Protein AF-K1RNC5-F1 (afdb_monomer_lite)

InterPro domains:
  IPR011066 Mechanosensitive ion channel MscS, C-terminal domain superfamily [SSF82689] (10-68)
  IPR045275 Mechanosensitive ion channel MscS, archaea/bacteria type [PTHR30221] (7-68)
  IPR049278 Mechanosensitive ion channel MscS, C-terminal domain [PF21082] (12-57)

Foldseek 3Di:
DDDPDPFPPKDKDQPDDDPFDTDIDIDGDDDPVCVVVVVVVVVVVCVVVCVVVVNDDDDPDDDDDDDDD

Structure (mmCIF, N/CA/C/O backbone):
data_AF-K1RNC5-F1
#
_entry.id   AF-K1RNC5-F1
#
loop_
_atom_site.group_PDB
_atom_site.id
_atom_site.type_symbol
_atom_site.label_atom_id
_atom_site.label_alt_id
_atom_site.label_comp_id
_atom_site.label_asym_id
_atom_site.label_entity_id
_atom_site.label_seq_id
_atom_site.pdbx_PDB_ins_code
_atom_site.Cartn_x
_atom_site.Cartn_y
_atom_site.Cartn_z
_atom_site.occupancy
_atom_site.B_iso_or_equiv
_atom_site.auth_seq_id
_atom_site.auth_comp_id
_atom_site.auth_asym_id
_atom_site.auth_atom_id
_atom_site.pdbx_PDB_model_num
ATOM 1 N N . MET A 1 1 ? 34.115 -5.124 -13.651 1.00 43.03 1 MET A N 1
ATOM 2 C CA . MET A 1 1 ? 32.664 -4.848 -13.617 1.00 43.03 1 MET A CA 1
ATOM 3 C C . MET A 1 1 ? 32.091 -5.765 -12.558 1.00 43.03 1 MET A C 1
ATOM 5 O O . MET A 1 1 ? 32.292 -6.963 -12.678 1.00 43.03 1 MET A O 1
ATOM 9 N N . ARG A 1 2 ? 31.543 -5.225 -11.466 1.00 43.56 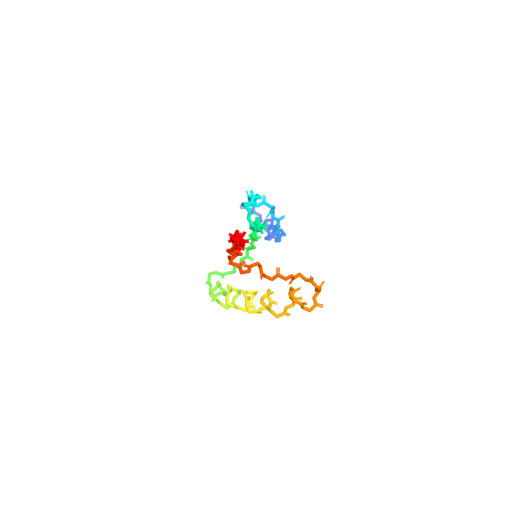2 ARG A N 1
ATOM 10 C CA . ARG A 1 2 ? 30.938 -6.043 -10.407 1.00 43.56 2 ARG A CA 1
ATOM 11 C C . ARG A 1 2 ? 29.626 -6.593 -10.971 1.00 43.56 2 ARG A C 1
ATOM 13 O O . ARG A 1 2 ? 28.830 -5.794 -11.460 1.00 43.56 2 ARG A O 1
ATOM 20 N N . GLU A 1 3 ? 29.451 -7.913 -10.972 1.00 55.72 3 GLU A N 1
ATOM 21 C CA . GLU A 1 3 ? 28.154 -8.562 -11.218 1.00 55.72 3 GLU A CA 1
ATOM 22 C C . GLU A 1 3 ? 27.076 -7.798 -10.423 1.00 55.72 3 GLU A C 1
ATOM 24 O O . GLU A 1 3 ? 27.356 -7.436 -9.270 1.00 55.72 3 GLU A O 1
ATOM 29 N N . PRO A 1 4 ? 25.882 -7.500 -10.970 1.00 57.69 4 PRO A N 1
ATOM 30 C CA . PRO A 1 4 ? 24.814 -6.980 -10.138 1.00 57.69 4 PRO A CA 1
ATOM 31 C C . PRO A 1 4 ? 24.452 -8.101 -9.166 1.00 57.69 4 PRO A C 1
ATOM 33 O O . PRO A 1 4 ? 23.821 -9.085 -9.549 1.00 57.69 4 PRO A O 1
ATOM 36 N N . GLU A 1 5 ? 24.924 -7.985 -7.922 1.00 56.38 5 GLU A N 1
ATOM 37 C CA . GLU A 1 5 ? 24.463 -8.840 -6.835 1.00 56.38 5 GLU A CA 1
ATOM 38 C C . GLU A 1 5 ? 22.935 -8.854 -6.884 1.00 56.38 5 GLU A C 1
ATOM 40 O O . GLU A 1 5 ? 22.323 -7.818 -7.168 1.00 56.38 5 GLU A O 1
ATOM 45 N N . ALA A 1 6 ? 22.356 -10.050 -6.736 1.00 61.25 6 ALA A N 1
ATOM 46 C CA . ALA A 1 6 ? 20.935 -10.317 -6.928 1.00 61.25 6 ALA A CA 1
ATOM 47 C C . ALA A 1 6 ? 20.073 -9.146 -6.426 1.00 61.25 6 ALA A C 1
ATOM 49 O O . ALA A 1 6 ? 20.385 -8.602 -5.360 1.00 61.25 6 ALA A O 1
ATOM 50 N N . PRO A 1 7 ? 19.020 -8.739 -7.171 1.00 60.19 7 PRO A N 1
ATOM 51 C CA . PRO A 1 7 ? 18.187 -7.611 -6.770 1.00 60.19 7 PRO A CA 1
ATOM 52 C C . PRO A 1 7 ? 17.810 -7.808 -5.307 1.00 60.19 7 PRO A C 1
ATOM 54 O O . PRO A 1 7 ? 17.313 -8.878 -4.951 1.00 60.19 7 PRO A O 1
ATOM 57 N N . ALA A 1 8 ? 18.150 -6.829 -4.463 1.00 68.06 8 ALA A N 1
ATOM 58 C CA . ALA A 1 8 ? 1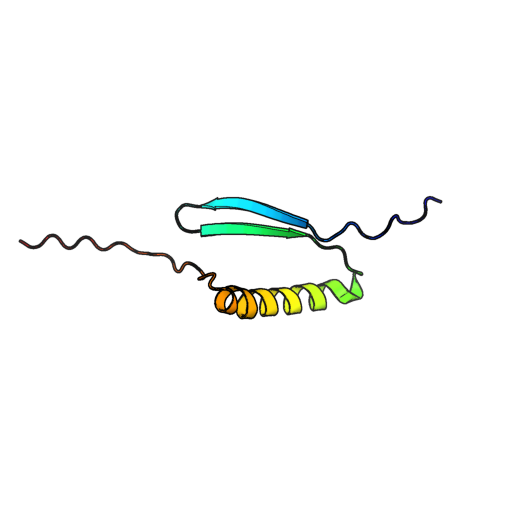7.989 -6.984 -3.026 1.00 68.06 8 ALA A CA 1
ATOM 59 C C . ALA A 1 8 ? 16.560 -7.459 -2.734 1.00 68.06 8 ALA A C 1
ATOM 61 O O . ALA A 1 8 ? 15.606 -6.978 -3.353 1.00 68.06 8 ALA A O 1
ATOM 62 N N . SER A 1 9 ? 16.416 -8.438 -1.841 1.00 74.88 9 SER A N 1
ATOM 63 C CA . SER A 1 9 ? 15.110 -8.998 -1.500 1.00 74.88 9 SER A CA 1
ATOM 64 C C . SER A 1 9 ? 14.124 -7.886 -1.147 1.00 74.88 9 SER A C 1
ATOM 66 O O . SER A 1 9 ? 14.513 -6.868 -0.569 1.00 74.88 9 SER A O 1
ATOM 68 N N . ALA A 1 10 ? 12.849 -8.073 -1.492 1.00 81.44 10 ALA A N 1
ATOM 69 C CA . ALA A 1 10 ? 11.818 -7.125 -1.098 1.00 81.44 10 ALA A CA 1
ATOM 70 C C . ALA A 1 10 ? 11.823 -6.956 0.429 1.00 81.44 10 ALA A C 1
ATOM 72 O O . ALA A 1 10 ? 11.902 -7.933 1.176 1.00 81.44 10 ALA A O 1
ATOM 73 N N . VAL A 1 11 ? 11.755 -5.709 0.881 1.00 86.00 11 VAL A N 1
ATOM 74 C CA . VAL A 1 11 ? 11.796 -5.341 2.297 1.00 86.00 11 VAL A CA 1
ATOM 75 C C . VAL A 1 11 ? 10.482 -4.696 2.699 1.00 86.00 11 VAL A C 1
ATOM 77 O O . VAL A 1 11 ? 9.918 -3.884 1.963 1.00 86.00 11 VAL A O 1
ATOM 80 N N . VAL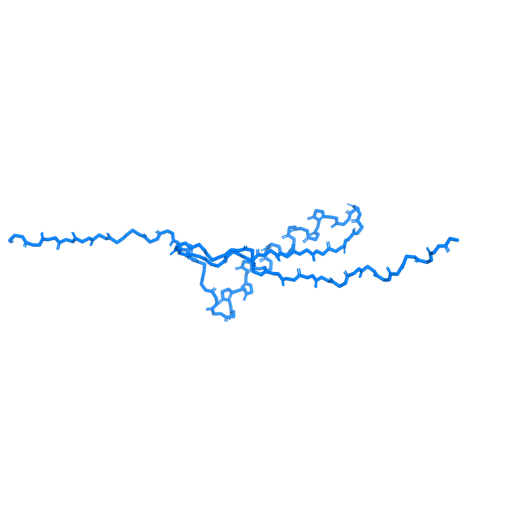 A 1 12 ? 10.004 -5.064 3.885 1.00 87.50 12 VAL A N 1
ATOM 81 C CA . VAL A 1 12 ? 8.799 -4.510 4.505 1.00 87.50 12 VAL A CA 1
ATOM 82 C C . VAL A 1 12 ? 9.197 -3.920 5.850 1.00 87.50 12 VAL A C 1
ATOM 84 O O . VAL A 1 12 ? 9.797 -4.605 6.677 1.00 87.50 12 VAL A O 1
ATOM 87 N N . TRP A 1 13 ? 8.864 -2.652 6.070 1.00 86.75 13 TRP A N 1
ATOM 88 C CA . TRP A 1 13 ? 9.139 -1.938 7.314 1.00 86.75 13 TRP A CA 1
ATOM 89 C C . TRP A 1 13 ? 7.881 -1.277 7.859 1.00 86.75 13 TRP A C 1
ATOM 91 O O . TRP A 1 13 ? 7.018 -0.837 7.102 1.00 86.75 13 TRP A O 1
ATOM 101 N N . VAL A 1 14 ? 7.809 -1.144 9.182 1.00 85.25 14 VAL A N 1
ATOM 102 C CA . VAL A 1 14 ? 6.854 -0.237 9.822 1.00 85.25 14 VAL A CA 1
ATOM 103 C C . VAL A 1 14 ? 7.414 1.173 9.678 1.00 85.25 14 VAL A C 1
ATOM 105 O O . VAL A 1 14 ? 8.450 1.493 10.254 1.00 85.25 14 VAL A O 1
ATOM 108 N N . GLY A 1 15 ? 6.764 1.993 8.856 1.00 83.19 15 GLY A N 1
ATOM 109 C CA . GLY A 1 15 ? 7.154 3.383 8.641 1.00 83.19 15 GLY A CA 1
ATOM 110 C C . GLY A 1 15 ? 6.742 4.273 9.809 1.00 83.19 15 GLY A C 1
ATOM 111 O O . GLY A 1 15 ? 7.541 5.076 10.279 1.00 83.19 15 GLY A O 1
ATOM 112 N N . ALA A 1 16 ? 5.507 4.117 10.292 1.00 82.75 16 ALA A N 1
ATOM 113 C CA . ALA A 1 16 ? 4.996 4.863 11.439 1.00 82.75 16 ALA A CA 1
ATOM 114 C C . ALA A 1 16 ? 3.829 4.137 12.120 1.00 82.75 16 ALA A C 1
ATOM 116 O O . ALA A 1 16 ? 3.083 3.395 11.480 1.00 82.75 16 ALA A O 1
ATOM 117 N N . LEU A 1 17 ? 3.653 4.410 13.410 1.00 83.44 17 LEU A N 1
ATOM 118 C CA . LEU A 1 17 ? 2.435 4.131 14.168 1.00 83.44 17 LEU A CA 1
ATOM 119 C C . LEU A 1 17 ? 1.667 5.453 14.259 1.00 83.44 17 LEU A C 1
ATOM 121 O O . LEU A 1 17 ? 2.112 6.365 14.950 1.00 83.44 17 LEU A O 1
ATOM 125 N N . ALA A 1 18 ? 0.591 5.587 13.492 1.00 79.19 18 ALA A N 1
ATOM 126 C CA . ALA A 1 18 ? -0.284 6.755 13.510 1.00 79.19 18 ALA A CA 1
ATOM 127 C C . ALA A 1 18 ? -1.435 6.556 14.510 1.00 79.19 18 ALA A C 1
ATOM 129 O O . ALA A 1 18 ? -1.672 5.443 14.979 1.00 79.19 18 ALA A O 1
ATOM 130 N N . ASP A 1 19 ? -2.187 7.623 14.788 1.00 69.19 19 ASP A N 1
ATOM 131 C CA . ASP A 1 19 ? -3.232 7.643 15.825 1.00 69.19 19 ASP A CA 1
ATOM 132 C C . ASP A 1 19 ? -4.339 6.590 15.631 1.00 69.19 19 ASP A C 1
ATOM 134 O O . ASP A 1 19 ? -4.963 6.158 16.596 1.00 69.19 19 ASP A O 1
ATOM 138 N N . SER A 1 20 ? -4.582 6.147 14.393 1.00 76.88 20 SER A N 1
ATOM 139 C CA . SER A 1 20 ? -5.555 5.087 14.078 1.00 76.88 20 SER A CA 1
ATOM 140 C C . SER A 1 20 ? -5.075 4.099 13.006 1.00 76.88 20 SER A C 1
ATOM 142 O O . SER A 1 20 ? -5.880 3.355 12.448 1.00 76.88 20 SER A O 1
ATOM 144 N N . SER A 1 21 ? -3.771 4.051 12.702 1.00 76.31 21 SER A N 1
ATOM 145 C CA . SER A 1 21 ? -3.236 3.138 11.681 1.00 76.31 21 SER A CA 1
ATOM 146 C C . SER A 1 21 ? -1.771 2.757 11.899 1.00 76.31 21 SER A C 1
ATOM 148 O O . SER A 1 21 ? -0.978 3.514 12.452 1.00 76.31 21 SER A O 1
ATOM 150 N N . VAL A 1 22 ? -1.381 1.581 11.402 1.00 81.50 22 VAL A N 1
ATOM 151 C CA . VAL A 1 22 ? 0.030 1.202 11.247 1.00 81.50 22 VAL A CA 1
ATOM 152 C C . VAL A 1 22 ? 0.413 1.411 9.789 1.00 81.50 22 VAL A C 1
ATOM 154 O O . VAL A 1 22 ? -0.118 0.746 8.901 1.00 81.50 22 VAL A O 1
ATOM 157 N N . ASN A 1 23 ? 1.341 2.326 9.529 1.00 85.88 23 ASN A N 1
ATOM 158 C CA . ASN A 1 23 ? 1.794 2.620 8.177 1.00 85.88 23 ASN A CA 1
ATOM 159 C C . ASN A 1 23 ? 2.947 1.681 7.818 1.00 85.88 23 ASN A C 1
ATOM 161 O O . ASN A 1 23 ? 4.045 1.797 8.366 1.00 85.88 23 ASN A O 1
ATOM 165 N N . LEU A 1 24 ? 2.710 0.762 6.882 1.00 86.62 24 LEU A N 1
ATOM 166 C CA . LEU A 1 24 ? 3.727 -0.151 6.360 1.00 86.62 24 LEU A CA 1
ATOM 167 C C . LEU A 1 24 ? 4.341 0.411 5.075 1.00 86.62 24 LEU A C 1
ATOM 169 O O . LEU A 1 24 ? 3.641 0.915 4.202 1.0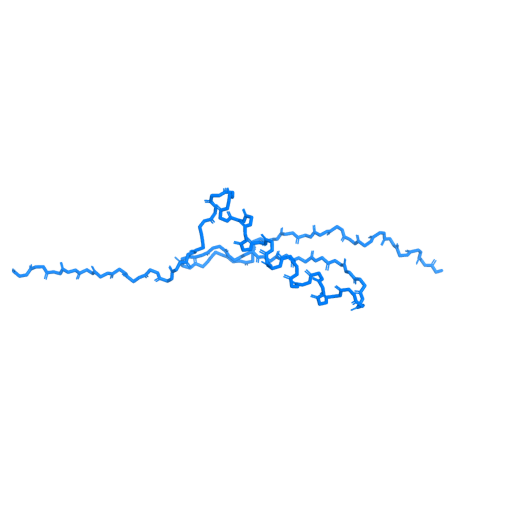0 86.62 24 LEU A O 1
ATOM 173 N N . THR A 1 25 ? 5.662 0.314 4.953 1.00 86.94 25 THR A N 1
ATOM 174 C CA . THR A 1 25 ? 6.409 0.658 3.739 1.00 86.94 25 THR A CA 1
ATOM 175 C C . THR A 1 25 ? 6.987 -0.609 3.134 1.00 86.94 25 THR A C 1
ATOM 177 O O . THR A 1 25 ? 7.755 -1.313 3.788 1.00 86.94 25 THR A O 1
ATOM 180 N N . VAL A 1 26 ? 6.658 -0.870 1.872 1.00 88.19 26 VAL A N 1
ATOM 181 C CA . VAL A 1 26 ? 7.218 -1.979 1.094 1.00 88.19 26 VAL A CA 1
ATOM 182 C C . VAL A 1 26 ? 8.155 -1.408 0.037 1.00 88.19 26 VAL A C 1
ATOM 184 O O . VAL A 1 26 ? 7.784 -0.481 -0.684 1.00 88.19 26 VAL A O 1
ATOM 187 N N . ARG A 1 27 ? 9.370 -1.948 -0.070 1.00 87.38 27 ARG A N 1
ATOM 188 C CA . ARG A 1 27 ? 10.289 -1.648 -1.175 1.00 87.38 27 ARG A CA 1
ATOM 189 C C . ARG A 1 27 ? 10.700 -2.932 -1.871 1.00 87.38 27 ARG A C 1
ATOM 191 O O . ARG A 1 27 ? 11.158 -3.871 -1.228 1.00 87.38 27 ARG A O 1
ATOM 198 N N . ALA A 1 28 ? 10.571 -2.942 -3.190 1.00 87.75 28 ALA A N 1
ATOM 199 C CA . ALA A 1 28 ? 10.981 -4.042 -4.047 1.00 87.75 28 ALA A CA 1
ATOM 200 C C . ALA A 1 28 ? 11.723 -3.494 -5.268 1.00 87.75 28 ALA A C 1
ATOM 202 O O . ALA A 1 28 ? 11.503 -2.354 -5.682 1.00 87.75 28 ALA A O 1
ATOM 203 N N . TRP A 1 29 ? 12.597 -4.315 -5.842 1.00 86.62 29 TRP A N 1
ATOM 204 C CA . TRP A 1 29 ? 13.325 -3.992 -7.064 1.00 86.62 29 TRP A CA 1
ATOM 205 C C . TRP A 1 29 ? 12.661 -4.685 -8.244 1.00 86.62 29 TRP A C 1
ATOM 207 O O . TRP A 1 29 ? 12.370 -5.877 -8.194 1.00 86.62 29 TRP A O 1
ATOM 217 N N . THR A 1 30 ? 12.436 -3.939 -9.317 1.00 86.88 30 THR A N 1
ATOM 218 C CA . THR A 1 30 ? 11.899 -4.471 -10.568 1.00 86.88 30 THR A CA 1
ATOM 219 C C . THR A 1 30 ? 12.542 -3.755 -11.749 1.00 86.88 30 THR A C 1
ATOM 221 O O . THR A 1 30 ? 13.155 -2.696 -11.591 1.00 86.88 30 THR A O 1
ATOM 224 N N . ARG A 1 31 ? 12.440 -4.339 -12.944 1.00 88.00 31 ARG A N 1
ATOM 225 C CA . ARG A 1 31 ? 12.877 -3.666 -14.171 1.00 88.00 31 ARG A CA 1
ATOM 226 C C . ARG A 1 31 ? 11.975 -2.462 -14.428 1.00 88.00 31 ARG A C 1
ATOM 228 O O . ARG A 1 31 ? 10.779 -2.519 -14.166 1.00 88.00 31 ARG A O 1
ATOM 235 N N . ASN A 1 32 ? 12.523 -1.405 -15.026 1.00 88.62 32 ASN A N 1
ATOM 236 C CA . ASN A 1 32 ? 11.751 -0.195 -15.341 1.00 88.62 32 ASN A CA 1
ATOM 237 C C . ASN A 1 32 ? 10.488 -0.484 -16.172 1.00 88.62 32 ASN A C 1
ATOM 239 O O . ASN A 1 32 ? 9.449 0.115 -15.921 1.00 88.62 32 ASN A O 1
ATOM 243 N N . ALA A 1 33 ? 10.560 -1.428 -17.117 1.00 93.31 33 ALA A N 1
ATOM 244 C CA . ALA A 1 33 ? 9.414 -1.825 -17.940 1.00 93.31 33 ALA A CA 1
ATOM 245 C C . ALA A 1 33 ? 8.267 -2.454 -17.125 1.00 93.31 33 ALA A C 1
ATOM 247 O O . ALA A 1 33 ? 7.105 -2.322 -17.494 1.00 93.31 33 ALA A O 1
ATOM 248 N N . ASP A 1 34 ? 8.595 -3.096 -16.004 1.00 89.81 34 ASP A N 1
ATOM 249 C CA . ASP A 1 34 ? 7.656 -3.843 -15.168 1.00 89.81 34 ASP A CA 1
ATOM 250 C C . ASP A 1 34 ? 7.151 -3.012 -13.974 1.00 89.81 34 ASP A C 1
ATOM 252 O O . ASP A 1 34 ? 6.284 -3.468 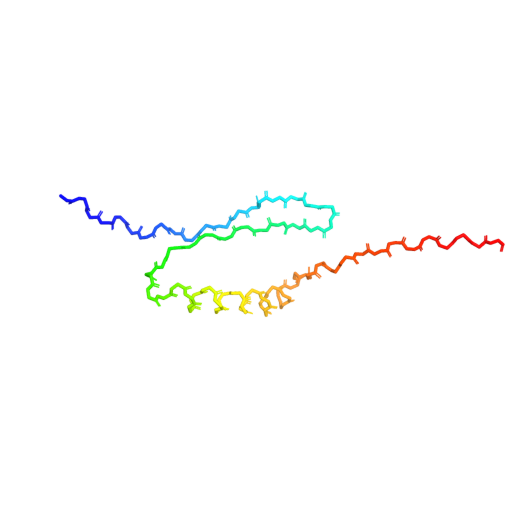-13.233 1.00 89.81 34 ASP A O 1
ATOM 256 N N . TYR A 1 35 ? 7.672 -1.793 -13.773 1.00 88.12 35 TYR A N 1
ATOM 257 C CA . TYR A 1 35 ? 7.397 -0.964 -12.594 1.00 88.12 35 TYR A CA 1
ATOM 258 C C . TYR A 1 35 ? 5.902 -0.762 -12.341 1.00 88.12 35 TYR A C 1
ATOM 260 O O . TYR A 1 35 ? 5.418 -1.053 -11.250 1.00 88.12 35 TYR A O 1
ATOM 268 N N . TRP A 1 36 ? 5.161 -0.302 -13.352 1.00 90.94 36 TRP A N 1
ATOM 269 C CA . TRP A 1 36 ? 3.732 -0.028 -13.203 1.00 90.94 36 TRP A CA 1
ATOM 270 C C . TRP A 1 36 ? 2.912 -1.299 -13.008 1.00 90.94 36 TRP A C 1
ATOM 272 O O . TRP A 1 36 ? 2.007 -1.306 -12.179 1.00 90.94 36 TRP A O 1
ATOM 282 N N . ASN A 1 37 ? 3.267 -2.381 -13.704 1.00 93.81 37 ASN A N 1
ATOM 283 C CA . ASN A 1 37 ? 2.589 -3.667 -13.554 1.00 93.81 37 ASN A CA 1
ATOM 284 C C . ASN A 1 37 ? 2.742 -4.185 -12.121 1.00 93.81 37 ASN A C 1
ATOM 286 O O . ASN A 1 37 ? 1.744 -4.444 -11.457 1.00 93.81 37 ASN A O 1
ATOM 290 N N . VAL A 1 38 ? 3.977 -4.224 -11.608 1.00 91.12 38 VAL A N 1
ATOM 291 C CA . VAL A 1 38 ? 4.260 -4.626 -10.224 1.00 91.12 38 VAL A CA 1
ATOM 292 C C . VAL A 1 38 ? 3.567 -3.688 -9.234 1.00 91.12 38 VAL A C 1
ATOM 294 O O . VAL A 1 38 ? 2.960 -4.150 -8.273 1.00 91.12 38 VAL A O 1
ATOM 297 N N . TYR A 1 39 ? 3.610 -2.375 -9.460 1.00 89.44 39 TYR A N 1
ATOM 298 C CA . TYR A 1 39 ? 2.987 -1.411 -8.559 1.00 89.44 39 TYR A CA 1
ATOM 299 C C . TYR A 1 39 ? 1.474 -1.635 -8.428 1.00 89.44 39 TYR A C 1
ATOM 301 O O . TYR A 1 39 ? 0.968 -1.725 -7.310 1.00 89.44 39 TYR A O 1
ATOM 309 N N . PHE A 1 40 ? 0.742 -1.743 -9.538 1.00 91.75 40 PHE A N 1
ATOM 310 C CA . PHE A 1 40 ? -0.714 -1.901 -9.492 1.00 91.75 40 PHE A CA 1
ATOM 311 C C . PHE A 1 40 ? -1.143 -3.298 -9.044 1.00 91.75 40 PHE A C 1
ATOM 313 O O . PHE A 1 40 ? -2.038 -3.409 -8.208 1.00 91.75 40 PHE A O 1
ATOM 320 N N . GLU A 1 41 ? -0.474 -4.347 -9.528 1.00 93.75 41 GLU A N 1
ATOM 321 C CA . GLU A 1 41 ? -0.795 -5.731 -9.176 1.00 93.75 41 GLU A CA 1
ATOM 322 C C . GLU A 1 41 ? -0.651 -5.966 -7.670 1.00 93.75 41 GLU A C 1
ATOM 324 O O . GLU A 1 41 ? -1.563 -6.484 -7.025 1.00 93.75 41 GLU A O 1
ATOM 329 N N . TYR A 1 42 ? 0.468 -5.541 -7.078 1.00 91.06 42 TYR A N 1
ATOM 330 C CA . TYR A 1 42 ? 0.686 -5.748 -5.650 1.00 91.06 42 TYR A CA 1
ATOM 331 C C . TYR A 1 42 ? -0.216 -4.867 -4.789 1.00 91.06 42 TYR A C 1
ATOM 333 O O . TYR A 1 42 ? -0.680 -5.341 -3.758 1.00 91.06 42 TYR A O 1
ATOM 341 N N . ASN A 1 43 ? -0.538 -3.638 -5.211 1.00 89.19 43 ASN A N 1
ATOM 342 C CA . ASN A 1 43 ? -1.544 -2.835 -4.511 1.00 89.19 43 ASN A CA 1
ATOM 343 C C . ASN A 1 43 ? -2.896 -3.559 -4.468 1.00 89.19 43 ASN A C 1
ATOM 345 O O . ASN A 1 43 ? -3.480 -3.699 -3.396 1.00 89.19 43 ASN A O 1
ATOM 349 N N . GLU A 1 44 ? -3.375 -4.075 -5.602 1.00 89.50 44 GLU A N 1
ATOM 350 C CA . GLU A 1 44 ? -4.636 -4.818 -5.655 1.00 89.50 44 GLU A CA 1
ATOM 351 C C . GLU A 1 44 ? -4.591 -6.091 -4.797 1.00 89.50 44 GLU A C 1
ATOM 353 O O . GLU A 1 44 ? -5.544 -6.391 -4.072 1.00 89.50 44 GLU A O 1
ATOM 358 N N . ARG A 1 45 ? -3.468 -6.815 -4.823 1.00 90.81 45 ARG A N 1
ATOM 359 C CA . ARG A 1 45 ? -3.258 -7.986 -3.967 1.00 90.81 45 ARG A CA 1
ATOM 360 C C . ARG A 1 45 ? -3.271 -7.623 -2.491 1.00 90.81 45 ARG A C 1
ATOM 362 O O . ARG A 1 45 ? -3.967 -8.291 -1.739 1.00 90.81 45 ARG A O 1
ATOM 369 N N . PHE A 1 46 ? -2.609 -6.547 -2.068 1.00 87.38 46 PHE A N 1
ATOM 370 C CA . PHE A 1 46 ? -2.672 -6.090 -0.678 1.00 87.38 46 PHE A CA 1
ATOM 371 C C . PHE A 1 46 ? -4.109 -5.765 -0.257 1.00 87.38 46 PHE A C 1
ATOM 373 O O . PHE A 1 46 ? -4.539 -6.199 0.809 1.00 87.38 46 PHE A O 1
ATOM 380 N N . TYR A 1 47 ? -4.888 -5.092 -1.107 1.00 84.56 47 TYR A N 1
ATOM 381 C CA . TYR A 1 47 ? -6.294 -4.796 -0.813 1.00 84.56 47 TYR A CA 1
ATOM 382 C C . TYR A 1 47 ? -7.182 -6.041 -0.689 1.00 84.56 47 TYR A C 1
ATOM 384 O O . TYR A 1 47 ? -8.151 -6.008 0.065 1.00 84.56 47 TYR A O 1
ATOM 392 N N . LYS A 1 48 ? -6.881 -7.130 -1.403 1.00 87.81 48 LYS A N 1
ATOM 393 C CA . LYS A 1 48 ? -7.671 -8.374 -1.363 1.00 87.81 48 LYS A CA 1
ATOM 394 C C . LYS A 1 48 ? -7.196 -9.352 -0.289 1.00 87.81 48 LYS A C 1
ATOM 396 O O . LYS A 1 48 ? -8.012 -9.954 0.404 1.00 87.81 48 LYS A O 1
ATOM 401 N N . GLU A 1 49 ? -5.884 -9.522 -0.161 1.00 90.44 49 GLU A N 1
ATOM 402 C CA . GLU A 1 49 ? -5.261 -10.527 0.701 1.00 90.44 49 GLU A CA 1
ATOM 403 C C . GLU A 1 49 ? -5.217 -10.078 2.170 1.00 90.44 49 GLU A C 1
ATOM 405 O O . GLU A 1 49 ? -5.443 -10.904 3.053 1.00 90.44 49 GLU A O 1
ATOM 410 N N . LEU A 1 50 ? -4.995 -8.786 2.464 1.00 86.44 50 LEU A N 1
ATOM 411 C CA . LEU A 1 50 ? -4.929 -8.304 3.853 1.00 86.44 50 LEU A CA 1
ATOM 412 C C . LEU A 1 50 ? -6.260 -8.501 4.609 1.00 86.44 50 LEU A C 1
ATOM 414 O O . LEU A 1 50 ? -6.221 -9.078 5.700 1.00 86.44 50 LEU A O 1
ATOM 418 N N . PRO A 1 51 ? -7.439 -8.158 4.046 1.00 85.69 51 PRO A N 1
ATOM 419 C CA . PRO A 1 51 ? -8.717 -8.463 4.690 1.00 85.69 51 PRO A CA 1
ATOM 420 C C . PRO A 1 51 ? -8.967 -9.962 4.843 1.00 85.69 51 PRO A C 1
ATOM 422 O O . PRO A 1 51 ? -9.495 -10.392 5.866 1.00 85.69 51 PRO A O 1
ATOM 425 N N . ALA A 1 52 ? -8.550 -10.772 3.863 1.00 85.62 52 ALA A N 1
ATOM 426 C CA . ALA A 1 52 ? -8.668 -12.228 3.940 1.00 85.62 52 ALA A CA 1
ATOM 427 C C . ALA A 1 52 ? -7.802 -12.827 5.064 1.00 85.62 52 ALA A C 1
ATOM 429 O O . ALA A 1 52 ? -8.188 -13.819 5.677 1.00 85.62 52 ALA A O 1
ATOM 430 N N . ALA A 1 53 ? -6.667 -12.198 5.376 1.00 86.75 53 ALA A N 1
ATOM 431 C CA . ALA A 1 53 ? -5.809 -12.542 6.507 1.00 86.75 53 ALA A CA 1
ATOM 432 C C . ALA A 1 53 ? -6.299 -11.972 7.857 1.00 86.75 53 ALA A C 1
ATOM 434 O O . ALA A 1 53 ? -5.636 -12.160 8.876 1.00 86.75 53 ALA A O 1
ATOM 435 N N . GLY A 1 54 ? -7.444 -11.278 7.886 1.00 81.62 54 GLY A N 1
ATOM 436 C CA . GLY A 1 54 ? -8.018 -10.685 9.098 1.00 81.62 54 GLY A CA 1
ATOM 437 C C . GLY A 1 54 ? -7.473 -9.299 9.454 1.00 81.62 54 GLY A C 1
ATOM 438 O O . GLY A 1 54 ? -7.749 -8.799 10.544 1.00 81.62 54 GLY A O 1
ATOM 439 N N . ILE A 1 55 ? -6.716 -8.658 8.558 1.00 81.12 55 ILE A N 1
ATOM 440 C CA . ILE A 1 55 ? -6.249 -7.279 8.733 1.00 81.12 55 ILE A CA 1
ATOM 441 C C . ILE A 1 55 ? -7.331 -6.340 8.210 1.00 81.12 55 ILE A C 1
ATOM 443 O O . ILE A 1 55 ? -7.639 -6.322 7.020 1.00 81.12 55 ILE A O 1
ATOM 447 N N . ASN A 1 56 ? -7.909 -5.545 9.107 1.00 74.81 56 ASN A N 1
ATOM 448 C CA . ASN A 1 56 ? -8.937 -4.582 8.740 1.00 74.81 56 ASN A CA 1
ATOM 449 C C . ASN A 1 56 ? -8.300 -3.236 8.379 1.00 74.81 56 ASN A C 1
ATOM 451 O O . ASN A 1 56 ? -7.452 -2.733 9.119 1.00 74.81 56 ASN A O 1
ATOM 455 N N . PHE A 1 57 ? -8.720 -2.636 7.266 1.00 73.00 57 PHE A N 1
ATOM 456 C CA . PHE A 1 57 ? -8.280 -1.289 6.918 1.00 73.00 57 PHE A CA 1
ATOM 457 C C . PHE A 1 57 ? -9.018 -0.281 7.805 1.00 73.00 57 PHE A C 1
ATOM 459 O O . PHE A 1 57 ? -10.253 -0.253 7.788 1.00 73.00 57 PHE A O 1
ATOM 466 N N . PRO A 1 58 ? -8.299 0.524 8.606 1.00 66.69 58 PRO A N 1
ATOM 467 C CA . PRO A 1 58 ? -8.936 1.475 9.497 1.00 66.69 58 PRO A CA 1
ATOM 468 C C . PRO A 1 58 ? -9.623 2.557 8.664 1.00 66.69 58 PRO A C 1
ATOM 470 O O . PRO A 1 58 ? -8.984 3.289 7.911 1.00 66.69 58 PRO A O 1
ATOM 473 N N . PHE A 1 59 ? -10.941 2.664 8.803 1.00 60.59 59 PHE A N 1
ATOM 474 C CA . PHE A 1 59 ? -11.646 3.883 8.430 1.00 60.59 59 PHE A CA 1
ATOM 475 C C . PHE A 1 59 ? -11.412 4.924 9.529 1.00 60.59 59 PHE A C 1
ATOM 477 O O . PHE A 1 59 ? -11.325 4.533 10.697 1.00 60.59 59 PHE A O 1
ATOM 484 N N . PRO A 1 60 ? -11.322 6.225 9.198 1.00 60.38 60 PRO A N 1
ATOM 485 C CA . PRO A 1 60 ? -11.209 7.266 10.211 1.00 60.38 60 PRO A CA 1
ATOM 486 C C . PRO A 1 60 ? -12.389 7.147 11.182 1.00 60.38 60 PRO A C 1
ATOM 488 O O . PRO A 1 60 ? -13.540 7.380 10.810 1.00 60.38 60 PRO A O 1
ATOM 491 N N . GLN A 1 61 ? -12.106 6.716 12.411 1.00 57.97 61 GLN A N 1
ATOM 492 C CA . GLN A 1 61 ? -13.117 6.606 13.453 1.00 57.97 61 GLN A CA 1
ATOM 493 C C . GLN A 1 61 ? -13.371 7.995 14.037 1.00 57.97 61 GLN A C 1
ATOM 495 O O . GLN A 1 61 ? -12.443 8.687 14.449 1.00 57.97 61 GLN A O 1
ATOM 500 N N . MET A 1 62 ? -14.637 8.408 14.047 1.00 64.00 62 MET A N 1
ATOM 501 C CA . MET A 1 62 ? -15.098 9.607 14.739 1.00 64.00 62 MET A CA 1
ATOM 502 C C . MET A 1 62 ? -15.885 9.161 15.972 1.00 64.00 62 MET A C 1
ATOM 504 O O . MET A 1 62 ? -17.019 8.699 15.845 1.00 64.00 62 MET A O 1
ATOM 508 N N . ASP A 1 63 ? -15.287 9.292 17.155 1.00 59.34 63 ASP A N 1
ATOM 509 C CA . ASP A 1 63 ? -15.958 8.998 18.423 1.00 59.34 63 ASP A CA 1
ATOM 510 C C . ASP A 1 63 ? -16.957 10.107 18.778 1.00 59.34 63 ASP A C 1
ATOM 512 O O . ASP A 1 63 ? -16.585 11.210 19.189 1.00 59.34 63 ASP A O 1
ATOM 516 N N . VAL A 1 64 ? -18.254 9.816 18.650 1.00 64.75 64 VAL A N 1
ATOM 517 C CA . VAL A 1 64 ? -19.325 10.734 19.059 1.00 64.75 64 VAL A CA 1
ATOM 518 C C . VAL A 1 64 ? -19.711 10.451 20.511 1.00 64.75 64 VAL A C 1
ATOM 520 O O . VAL A 1 64 ? -20.407 9.483 20.812 1.00 64.75 64 VAL A O 1
ATOM 523 N N . HIS A 1 65 ? -19.300 11.328 21.426 1.00 68.31 65 HIS A N 1
ATOM 524 C CA . HIS A 1 65 ? -19.741 11.291 22.820 1.00 68.31 65 HIS A CA 1
ATOM 525 C C . HIS A 1 65 ? -21.081 12.029 22.967 1.00 68.31 65 HIS A C 1
ATOM 527 O O . HIS A 1 65 ? -21.123 13.253 23.085 1.00 68.31 65 HIS A O 1
ATOM 533 N N . LEU A 1 66 ? -22.192 11.288 22.973 1.00 66.81 66 LEU A N 1
ATOM 534 C CA . LEU A 1 66 ? -23.515 11.830 23.296 1.00 66.81 66 LEU A CA 1
ATOM 535 C C . LEU A 1 66 ? -23.645 12.000 24.817 1.00 66.81 66 LEU A C 1
ATOM 537 O O . LEU A 1 66 ? -23.855 11.027 25.541 1.00 66.81 66 LEU A O 1
ATOM 541 N N . LYS A 1 67 ? -23.554 13.237 25.317 1.00 62.66 67 LYS A N 1
ATOM 542 C CA . LYS A 1 67 ? -24.063 13.562 26.656 1.00 62.66 67 LYS A CA 1
ATOM 543 C C . LYS A 1 67 ? -25.591 13.598 26.581 1.00 62.66 67 LYS A C 1
ATOM 545 O O . LYS A 1 67 ? -26.143 14.450 25.893 1.00 62.66 67 LYS A O 1
ATOM 550 N N . LYS A 1 68 ? -26.263 12.656 27.251 1.00 59.31 68 LYS A N 1
ATOM 551 C CA . LYS A 1 68 ? -27.694 12.779 27.561 1.00 59.31 68 LYS A CA 1
ATOM 552 C C . LYS A 1 68 ? -27.851 13.824 28.666 1.00 59.31 68 LYS A C 1
ATOM 554 O O . LYS A 1 68 ? -27.231 13.663 29.717 1.00 59.31 68 LYS A O 1
ATOM 559 N N . GLU A 1 69 ? -28.633 14.866 28.395 1.00 53.69 69 GLU A N 1
ATOM 560 C CA . GLU A 1 69 ? -29.308 15.654 29.438 1.00 53.69 69 GLU A CA 1
ATOM 561 C C . GLU A 1 69 ? -30.479 14.859 30.028 1.00 53.69 69 GLU A C 1
ATOM 563 O O . GLU A 1 69 ? -31.095 14.062 29.275 1.00 53.69 69 GLU A O 1
#

Sequence (69 aa):
MREPEAPASAVVWVGALADSSVNLTVRAWTRNADYWNVYFEYNERFYKELPAAGINFPFPQMDVHLKKE

Secondary structure (DS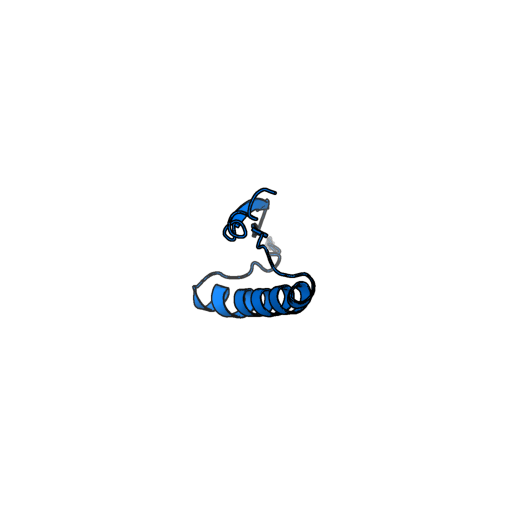SP, 8-state):
------PPPPEEEEEEEETTEEEEEEE----GGGHHHHHHHHHHHHHHHHHHTT-PPPP----------

Organism: NCBI:txid408170

pLDDT: mean 78.05, std 13.2, range [43.03, 93.81]

Radius of gyration: 18.87 Å; chains: 1; bounding box: 62×28×47 Å